Protein AF-T2I972-F1 (afdb_monomer_lite)

Radius of gyration: 16.8 Å; chains: 1; bounding box: 39×27×50 Å

pLDDT: mean 82.34, std 9.79, range [41.47, 91.88]

Structure (mmCIF, N/CA/C/O backbone):
data_AF-T2I972-F1
#
_entry.id   AF-T2I972-F1
#
loop_
_atom_site.group_PDB
_atom_site.id
_atom_site.type_symbol
_atom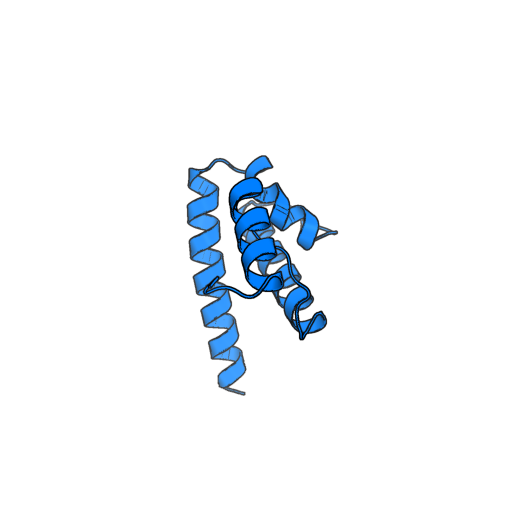_site.label_atom_id
_atom_site.label_alt_id
_atom_site.label_comp_id
_atom_site.label_asym_id
_atom_site.label_entity_id
_atom_site.label_seq_id
_atom_site.pdbx_PDB_ins_code
_atom_site.Cartn_x
_atom_site.Cartn_y
_atom_site.Cartn_z
_atom_site.occupancy
_atom_site.B_iso_or_equiv
_atom_site.auth_seq_id
_atom_site.auth_comp_id
_atom_site.auth_asym_id
_atom_site.auth_atom_id
_atom_site.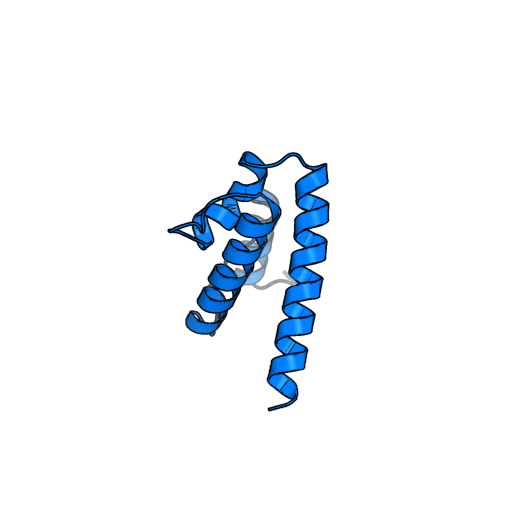pdbx_PDB_model_num
ATOM 1 N N . MET A 1 1 ? 25.728 4.836 -29.411 1.00 46.22 1 MET A N 1
ATOM 2 C CA . MET A 1 1 ? 25.900 4.075 -28.154 1.00 46.22 1 MET A CA 1
ATOM 3 C C . MET A 1 1 ? 24.721 4.376 -27.259 1.00 46.22 1 MET A C 1
ATOM 5 O O . MET A 1 1 ? 24.356 5.539 -27.166 1.00 46.22 1 MET A O 1
ATOM 9 N N . ASN A 1 2 ? 24.117 3.359 -26.652 1.00 63.41 2 ASN A N 1
ATOM 10 C CA . ASN A 1 2 ? 23.019 3.554 -25.716 1.00 63.41 2 ASN A CA 1
ATOM 11 C C . ASN A 1 2 ? 23.546 3.357 -24.291 1.00 63.41 2 ASN A C 1
ATOM 13 O O . ASN A 1 2 ? 24.207 2.356 -24.029 1.00 63.41 2 ASN A O 1
ATOM 17 N N . PHE A 1 3 ? 23.312 4.332 -23.414 1.00 80.56 3 PHE A N 1
ATOM 18 C CA . PHE A 1 3 ? 23.842 4.351 -22.043 1.00 80.56 3 PHE A CA 1
ATOM 19 C C . PHE A 1 3 ? 23.203 3.276 -21.148 1.00 80.56 3 PHE A C 1
ATOM 21 O O . PHE A 1 3 ? 23.829 2.799 -20.208 1.00 80.56 3 PHE A O 1
ATOM 28 N N . LEU A 1 4 ? 21.970 2.874 -21.466 1.00 81.19 4 LEU A N 1
ATOM 29 C CA . LEU A 1 4 ? 21.194 1.902 -20.703 1.00 81.19 4 LEU A CA 1
ATOM 30 C C . LEU A 1 4 ? 21.220 0.525 -21.367 1.00 81.19 4 LEU A C 1
ATOM 32 O O . LEU A 1 4 ? 21.092 0.407 -22.590 1.00 81.19 4 LEU A O 1
ATOM 36 N N . ARG A 1 5 ? 21.301 -0.526 -20.547 1.00 88.06 5 ARG A N 1
ATOM 37 C CA . ARG A 1 5 ? 21.060 -1.907 -20.977 1.00 88.06 5 ARG A CA 1
ATOM 38 C C . ARG A 1 5 ? 19.602 -2.055 -21.409 1.00 88.06 5 ARG A C 1
ATOM 40 O O . ARG A 1 5 ? 18.708 -1.391 -20.884 1.00 88.06 5 ARG A O 1
ATOM 47 N N . SER A 1 6 ? 19.328 -3.003 -22.301 1.00 85.00 6 SER A N 1
ATOM 48 C CA . SER A 1 6 ? 17.968 -3.256 -22.801 1.00 85.00 6 SER A CA 1
ATOM 49 C C . SER A 1 6 ? 16.964 -3.552 -21.677 1.00 85.00 6 SER A C 1
ATOM 51 O O . SER A 1 6 ? 15.813 -3.128 -21.742 1.00 85.00 6 SER A O 1
ATOM 53 N N . SER A 1 7 ? 17.405 -4.222 -20.606 1.00 84.06 7 SER A N 1
ATOM 54 C CA . SER A 1 7 ? 16.597 -4.480 -19.406 1.00 84.06 7 SER A CA 1
ATOM 55 C C . SER A 1 7 ? 16.242 -3.207 -18.631 1.00 84.06 7 SER A C 1
ATOM 57 O O . SER A 1 7 ? 15.149 -3.107 -18.081 1.00 84.06 7 SER A O 1
ATOM 59 N N . GLU A 1 8 ? 17.142 -2.227 -18.594 1.00 86.00 8 GLU A N 1
ATOM 60 C CA . GLU A 1 8 ? 16.932 -0.942 -17.918 1.00 86.00 8 GLU A CA 1
ATOM 61 C C . GLU A 1 8 ? 16.013 -0.042 -18.747 1.00 86.00 8 GLU A C 1
ATOM 63 O O . GLU A 1 8 ? 15.109 0.593 -18.207 1.00 86.00 8 GLU A O 1
ATOM 68 N N . GLN A 1 9 ? 16.156 -0.063 -20.075 1.00 87.62 9 GLN A N 1
ATOM 69 C CA . GLN A 1 9 ? 15.215 0.617 -20.964 1.00 87.62 9 GLN A CA 1
ATOM 70 C C . GLN A 1 9 ? 13.805 0.035 -20.873 1.00 87.62 9 GLN A C 1
ATOM 72 O O . GLN A 1 9 ? 12.836 0.792 -20.873 1.00 87.62 9 GLN A O 1
ATOM 77 N N . ALA A 1 10 ? 13.680 -1.291 -20.783 1.00 87.50 10 ALA A N 1
ATOM 78 C CA . ALA A 1 10 ? 12.390 -1.944 -20.599 1.00 87.50 10 ALA A CA 1
ATOM 79 C C . ALA A 1 10 ? 11.726 -1.503 -19.284 1.00 87.50 10 ALA A C 1
ATOM 81 O O . ALA A 1 10 ? 10.534 -1.211 -19.274 1.00 87.50 10 ALA A O 1
ATOM 82 N N . LEU A 1 11 ? 12.499 -1.370 -18.199 1.00 87.56 11 LEU A N 1
ATOM 83 C CA . LEU A 1 11 ? 11.991 -0.840 -16.930 1.00 87.56 11 LEU A CA 1
ATOM 84 C C . LEU A 1 11 ? 11.526 0.608 -17.052 1.00 87.56 11 LEU A C 1
ATOM 86 O O . LEU A 1 11 ? 10.434 0.929 -16.587 1.00 87.56 11 LEU A O 1
ATOM 90 N N . GLY A 1 12 ? 12.317 1.452 -17.718 1.00 85.50 12 GLY A N 1
ATOM 91 C CA . GLY A 1 12 ? 11.940 2.836 -17.992 1.00 85.50 12 GLY A CA 1
ATOM 92 C C . GLY A 1 12 ? 10.621 2.925 -18.758 1.00 85.50 12 GLY A C 1
ATOM 93 O O . GLY A 1 12 ? 9.726 3.658 -18.354 1.00 85.50 12 GLY A O 1
ATOM 94 N N . GLN A 1 13 ? 10.449 2.113 -19.803 1.00 88.75 13 GLN A N 1
ATOM 95 C CA . GLN A 1 13 ? 9.204 2.075 -20.575 1.00 88.75 13 GLN A CA 1
ATOM 96 C C . GLN A 1 13 ? 8.005 1.595 -19.750 1.00 88.75 13 GLN A C 1
ATOM 98 O O . GLN A 1 13 ? 6.920 2.163 -19.875 1.00 88.75 13 GLN A O 1
ATOM 103 N N . THR A 1 14 ? 8.184 0.570 -18.912 1.00 88.50 14 THR A N 1
ATOM 104 C CA . THR A 1 14 ? 7.131 0.088 -18.007 1.00 88.50 14 THR A CA 1
ATOM 105 C C . THR A 1 14 ? 6.717 1.182 -17.030 1.00 88.50 14 THR A C 1
ATOM 107 O O . THR A 1 14 ? 5.530 1.485 -16.929 1.00 88.50 14 THR A O 1
ATOM 110 N N . PHE A 1 15 ? 7.683 1.845 -16.389 1.00 89.12 15 PHE A N 1
ATOM 111 C CA . PHE A 1 15 ? 7.407 2.947 -15.472 1.00 89.12 15 PHE A CA 1
ATOM 112 C C . PHE A 1 15 ? 6.709 4.119 -16.167 1.00 89.12 15 PHE A C 1
ATOM 114 O O . PHE A 1 15 ? 5.706 4.607 -15.661 1.00 89.12 15 PHE A O 1
ATOM 121 N N . THR A 1 16 ? 7.172 4.546 -17.347 1.00 91.00 16 THR A N 1
ATOM 122 C CA . THR A 1 16 ? 6.530 5.640 -18.098 1.00 91.00 16 THR A CA 1
ATOM 123 C C . THR A 1 16 ? 5.071 5.333 -18.435 1.00 91.00 16 THR A C 1
ATOM 125 O O . THR A 1 16 ? 4.249 6.243 -18.450 1.00 91.00 16 THR A O 1
ATOM 128 N N . LYS A 1 17 ? 4.732 4.067 -18.699 1.00 89.50 17 LYS A N 1
ATOM 129 C CA . LYS A 1 17 ? 3.357 3.664 -19.027 1.00 89.50 17 LYS A CA 1
ATOM 130 C C . LYS A 1 17 ? 2.469 3.473 -17.799 1.00 89.50 17 LYS A C 1
ATOM 132 O O . LYS A 1 17 ? 1.282 3.758 -17.880 1.00 89.50 17 LYS A O 1
ATOM 137 N N . GLN A 1 18 ? 3.014 2.944 -16.705 1.00 86.31 18 GLN A N 1
ATOM 138 C CA . GLN A 1 18 ? 2.225 2.470 -15.560 1.00 86.31 18 GLN A CA 1
ATOM 139 C C . GLN A 1 18 ? 2.344 3.368 -14.322 1.00 86.31 18 GLN A C 1
ATOM 141 O O . GLN A 1 18 ? 1.534 3.256 -13.411 1.00 86.31 18 GLN A O 1
ATOM 146 N N . GLY A 1 19 ? 3.348 4.245 -14.262 1.00 86.56 19 GLY A N 1
ATOM 147 C CA . GLY A 1 19 ? 3.668 5.072 -13.094 1.00 86.56 19 GLY A CA 1
ATOM 148 C C . GLY A 1 19 ? 4.347 4.313 -11.946 1.00 86.56 19 GLY A C 1
ATOM 149 O O . GLY A 1 19 ? 4.751 4.927 -10.963 1.00 86.56 19 GLY A O 1
ATOM 150 N N . TYR A 1 20 ? 4.498 2.990 -12.060 1.00 84.94 20 TYR A N 1
ATOM 151 C CA . TYR A 1 20 ? 5.153 2.128 -11.079 1.00 84.94 20 TYR A CA 1
ATOM 152 C C . TYR A 1 20 ? 5.791 0.905 -11.756 1.00 84.94 20 TYR A C 1
ATOM 154 O O . TYR A 1 20 ? 5.549 0.622 -12.929 1.00 84.94 20 TYR A O 1
ATOM 162 N N . ILE A 1 21 ? 6.631 0.178 -11.015 1.00 86.31 21 ILE A N 1
ATOM 163 C CA . ILE A 1 21 ? 7.217 -1.101 -11.436 1.00 86.31 21 ILE A CA 1
ATOM 164 C C . ILE A 1 21 ? 7.009 -2.109 -10.302 1.00 86.31 21 ILE A C 1
ATOM 166 O O . ILE A 1 21 ? 7.416 -1.852 -9.172 1.00 86.31 21 ILE A O 1
ATOM 170 N N . ILE A 1 22 ? 6.446 -3.280 -10.614 1.00 83.69 22 ILE A N 1
ATOM 171 C CA . ILE A 1 22 ? 6.375 -4.420 -9.688 1.00 83.69 22 ILE A CA 1
ATOM 172 C C . ILE A 1 22 ? 7.535 -5.373 -9.988 1.00 83.69 22 ILE A C 1
ATOM 174 O O . ILE A 1 22 ? 7.773 -5.746 -11.141 1.00 83.69 22 ILE A O 1
ATOM 178 N N . LYS A 1 23 ? 8.266 -5.775 -8.947 1.00 85.38 23 LYS A N 1
ATOM 179 C CA . LYS A 1 23 ? 9.361 -6.746 -9.033 1.00 85.38 23 LYS A CA 1
ATOM 180 C C . LYS A 1 23 ? 9.222 -7.822 -7.959 1.00 85.38 23 LYS A C 1
ATOM 182 O O . LYS A 1 23 ? 8.642 -7.553 -6.908 1.00 85.38 23 LYS A O 1
ATOM 187 N N . PRO A 1 24 ? 9.775 -9.021 -8.202 1.00 82.81 24 PRO A N 1
ATOM 188 C CA . PRO A 1 24 ? 9.945 -10.010 -7.150 1.00 82.81 24 PRO A CA 1
ATOM 189 C C . PRO A 1 24 ? 10.753 -9.417 -5.992 1.00 82.81 24 PRO A C 1
ATOM 191 O O . PRO A 1 24 ? 11.759 -8.746 -6.218 1.00 82.81 24 PRO A O 1
ATOM 194 N N . THR A 1 25 ? 10.308 -9.674 -4.765 1.00 87.12 25 THR A N 1
ATOM 195 C CA . THR A 1 25 ? 11.092 -9.393 -3.559 1.00 87.12 25 THR A CA 1
ATOM 196 C C . THR A 1 25 ? 12.024 -10.567 -3.272 1.00 87.12 25 THR A C 1
ATOM 198 O O . THR A 1 25 ? 11.652 -11.721 -3.483 1.00 87.12 25 THR A O 1
ATOM 201 N N . GLU A 1 26 ? 13.221 -10.282 -2.766 1.00 86.44 26 GLU A N 1
ATOM 202 C CA . GLU A 1 26 ? 14.187 -11.306 -2.350 1.00 86.44 26 GLU A CA 1
ATOM 203 C C . GLU A 1 26 ? 13.693 -12.097 -1.130 1.00 86.44 26 GLU A C 1
ATOM 205 O O . GLU A 1 26 ? 14.013 -13.273 -0.977 1.00 86.44 26 GLU A O 1
ATOM 210 N N . ASN A 1 27 ? 12.871 -11.474 -0.276 1.00 90.88 27 ASN A N 1
ATOM 211 C CA . ASN A 1 27 ? 12.287 -12.115 0.897 1.00 90.88 27 ASN A CA 1
ATOM 212 C C . ASN A 1 27 ? 10.771 -11.918 0.919 1.00 90.88 27 ASN A C 1
ATOM 214 O O . ASN A 1 27 ? 10.255 -10.907 1.407 1.00 90.88 27 ASN A O 1
ATOM 218 N N . ARG A 1 28 ? 10.054 -12.911 0.387 1.00 90.56 28 ARG A N 1
ATOM 219 C CA . ARG A 1 28 ? 8.592 -12.877 0.314 1.00 90.56 28 ARG A CA 1
ATOM 220 C C . ARG A 1 28 ? 7.939 -12.916 1.694 1.00 90.56 28 ARG A C 1
ATOM 222 O O . ARG A 1 28 ? 7.104 -12.071 1.973 1.00 90.56 28 ARG A O 1
ATOM 229 N N . ALA A 1 29 ? 8.413 -13.777 2.591 1.00 90.06 29 ALA A N 1
ATOM 230 C CA . ALA A 1 29 ?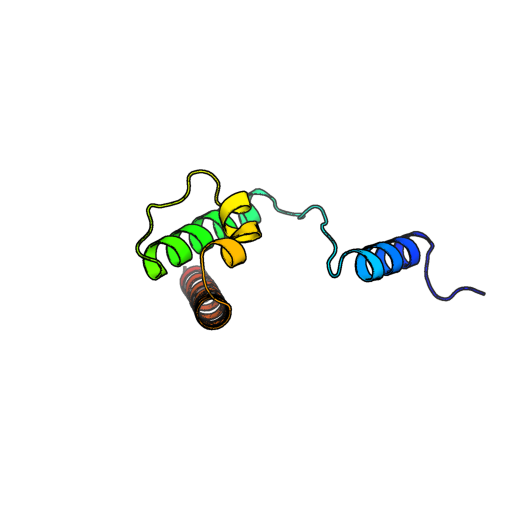 7.865 -13.897 3.943 1.00 90.06 29 ALA A CA 1
ATOM 231 C C . ALA A 1 29 ? 8.052 -12.628 4.800 1.00 90.06 29 ALA A C 1
ATOM 233 O O . ALA A 1 29 ? 7.273 -12.356 5.711 1.00 90.06 29 ALA A O 1
ATOM 234 N N . ALA A 1 30 ? 9.111 -11.848 4.567 1.00 87.56 30 ALA A N 1
ATOM 235 C CA . ALA A 1 30 ? 9.268 -10.543 5.208 1.00 87.56 30 ALA A CA 1
ATOM 236 C C . ALA A 1 30 ? 8.284 -9.513 4.636 1.00 87.56 30 ALA A C 1
ATOM 238 O O . ALA A 1 30 ? 7.712 -8.742 5.403 1.00 87.56 30 ALA A O 1
ATOM 239 N N . LEU A 1 31 ? 8.069 -9.520 3.317 1.00 88.81 31 LEU A N 1
ATOM 240 C CA . LEU A 1 31 ? 7.082 -8.651 2.680 1.00 88.81 31 LEU A CA 1
ATOM 241 C C . LEU A 1 31 ? 5.662 -8.970 3.161 1.00 88.81 31 LEU A C 1
ATOM 243 O O . LEU A 1 31 ? 4.960 -8.041 3.544 1.00 88.81 31 LEU A O 1
ATOM 247 N N . ASP A 1 32 ? 5.282 -10.248 3.210 1.00 90.12 32 ASP A N 1
ATOM 248 C CA . ASP A 1 32 ? 3.951 -10.674 3.660 1.00 90.12 32 ASP A CA 1
ATOM 249 C C . ASP A 1 32 ? 3.691 -10.184 5.099 1.00 90.12 32 ASP A C 1
ATOM 251 O O . ASP A 1 32 ? 2.701 -9.510 5.354 1.00 90.12 32 ASP A O 1
ATOM 255 N N . ARG A 1 33 ? 4.660 -10.345 6.016 1.00 90.69 33 ARG A N 1
ATOM 256 C CA . ARG A 1 33 ? 4.557 -9.814 7.393 1.00 90.69 33 ARG A CA 1
ATOM 257 C C . ARG A 1 33 ? 4.367 -8.296 7.454 1.00 90.69 33 ARG A C 1
ATOM 259 O O . ARG A 1 33 ? 3.620 -7.802 8.297 1.00 90.69 33 ARG A O 1
ATOM 266 N N . ILE A 1 34 ? 5.059 -7.545 6.595 1.00 88.69 34 ILE A N 1
ATOM 267 C CA . ILE A 1 34 ? 4.900 -6.085 6.512 1.00 88.69 34 ILE A CA 1
ATOM 268 C C . ILE A 1 34 ? 3.510 -5.738 5.977 1.00 88.69 34 ILE A C 1
ATOM 270 O O . ILE A 1 34 ? 2.887 -4.809 6.490 1.00 88.69 34 ILE A O 1
ATOM 274 N N . GLN A 1 35 ? 3.027 -6.464 4.969 1.00 91.06 35 GLN A N 1
ATOM 275 C CA . GLN A 1 35 ? 1.705 -6.261 4.381 1.00 91.06 35 GLN A CA 1
ATOM 276 C C . GLN A 1 35 ? 0.602 -6.555 5.399 1.00 91.06 35 GLN A C 1
ATOM 278 O O . GLN A 1 35 ? -0.247 -5.693 5.603 1.00 91.06 35 GLN A O 1
ATOM 283 N N . ASP A 1 36 ? 0.674 -7.680 6.109 1.00 91.88 36 ASP A N 1
ATOM 284 C CA . ASP A 1 36 ? -0.282 -8.059 7.154 1.00 91.88 36 ASP A CA 1
ATOM 285 C C . ASP A 1 36 ? -0.344 -7.004 8.265 1.00 91.88 36 ASP A C 1
ATOM 287 O O . ASP A 1 36 ? -1.414 -6.497 8.609 1.00 91.88 36 ASP A O 1
ATOM 291 N N . TYR A 1 37 ? 0.821 -6.608 8.790 1.00 90.50 37 TYR A N 1
ATOM 292 C CA . TYR A 1 37 ? 0.910 -5.599 9.844 1.00 90.50 37 TYR A CA 1
ATOM 293 C C . TYR A 1 37 ? 0.350 -4.245 9.387 1.00 90.50 37 TYR A C 1
ATOM 295 O O . TYR A 1 37 ? -0.429 -3.605 10.095 1.00 90.50 37 TYR A O 1
ATOM 303 N N . THR A 1 38 ? 0.718 -3.816 8.178 1.00 87.56 38 THR A N 1
ATOM 304 C CA . THR A 1 38 ? 0.286 -2.527 7.622 1.00 87.56 38 THR A CA 1
ATOM 305 C C . THR A 1 38 ? -1.211 -2.519 7.325 1.00 87.56 38 THR A C 1
ATOM 307 O O . THR A 1 38 ? -1.885 -1.534 7.622 1.00 87.56 38 THR A O 1
ATOM 310 N N . ALA A 1 39 ? -1.750 -3.611 6.781 1.00 90.81 39 ALA A N 1
ATOM 311 C CA . ALA A 1 39 ? -3.173 -3.758 6.512 1.00 90.81 39 ALA A CA 1
ATOM 312 C C . ALA A 1 39 ? -3.995 -3.777 7.804 1.00 90.81 39 ALA A C 1
ATOM 314 O O . ALA A 1 39 ? -5.039 -3.132 7.865 1.00 90.81 39 ALA A O 1
ATOM 315 N N . GLY A 1 40 ? -3.498 -4.432 8.858 1.00 90.00 40 GLY A N 1
ATOM 316 C CA . GLY A 1 40 ? -4.114 -4.401 10.184 1.00 90.00 40 GLY A CA 1
ATOM 317 C C . GLY A 1 40 ? -4.170 -2.991 10.778 1.00 90.00 40 GLY A C 1
ATOM 318 O O . GLY A 1 40 ? -5.229 -2.556 11.229 1.00 90.00 40 GLY A O 1
ATOM 319 N N . LEU A 1 41 ? -3.063 -2.242 10.721 1.00 87.94 41 LEU A N 1
ATOM 320 C CA . LEU A 1 41 ? -3.025 -0.842 11.165 1.00 87.94 41 LEU A CA 1
ATOM 321 C C . LEU A 1 41 ? -3.983 0.045 10.365 1.00 87.94 41 LEU A C 1
ATOM 323 O O . LEU A 1 41 ? -4.685 0.879 10.934 1.00 87.94 41 LEU A O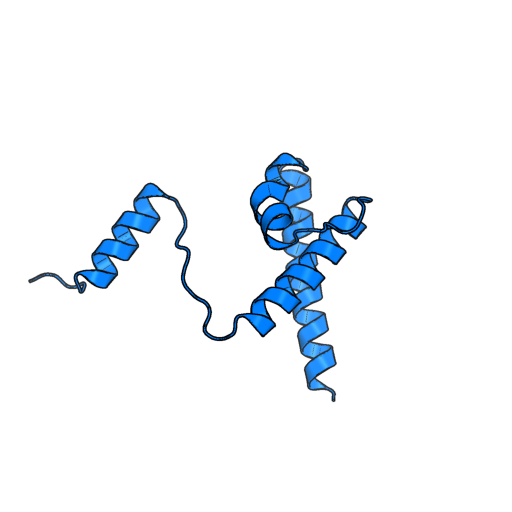 1
ATOM 327 N N . ALA A 1 42 ? -4.018 -0.139 9.048 1.00 86.12 42 ALA A N 1
ATOM 328 C CA . ALA A 1 42 ? -4.909 0.601 8.173 1.00 86.12 42 ALA A CA 1
ATOM 329 C C . ALA A 1 42 ? -6.382 0.284 8.463 1.00 86.12 42 ALA A C 1
ATOM 331 O O . ALA A 1 42 ? -7.176 1.207 8.620 1.00 86.12 42 ALA A O 1
ATOM 332 N N . ALA A 1 43 ? -6.745 -0.989 8.619 1.00 88.75 43 ALA A N 1
ATOM 333 C CA . ALA A 1 43 ? -8.094 -1.388 9.004 1.00 88.75 43 ALA A CA 1
ATOM 334 C C . ALA A 1 43 ? -8.498 -0.790 10.359 1.00 88.75 43 ALA A C 1
ATOM 336 O O . ALA A 1 43 ? -9.569 -0.199 10.465 1.00 88.75 43 ALA A O 1
ATOM 337 N N . GLN A 1 44 ? -7.612 -0.842 11.360 1.00 88.44 44 GLN A N 1
ATOM 338 C CA . GLN A 1 44 ? -7.854 -0.237 12.671 1.00 88.44 44 GLN A CA 1
ATOM 339 C C . GLN A 1 44 ? -8.082 1.277 12.573 1.00 88.44 44 GLN A C 1
ATOM 341 O O . GLN A 1 44 ? -9.037 1.790 13.153 1.00 88.44 44 GLN A O 1
ATOM 346 N N . PHE A 1 45 ? -7.236 1.990 11.826 1.00 84.12 45 PHE A N 1
ATOM 347 C CA . PHE A 1 45 ? -7.367 3.435 11.632 1.00 84.12 45 PHE A CA 1
ATOM 348 C C . PHE A 1 45 ? -8.684 3.814 10.941 1.00 84.12 45 PHE A C 1
ATOM 350 O O . PHE A 1 45 ? -9.269 4.853 11.241 1.00 84.12 45 PHE A O 1
ATOM 357 N N . LEU A 1 46 ? -9.162 2.961 10.034 1.00 83.75 46 LEU A N 1
ATOM 358 C CA . LEU A 1 46 ? -10.402 3.164 9.289 1.00 83.75 46 LEU A CA 1
ATOM 359 C C . LEU A 1 46 ? -11.646 2.609 9.997 1.00 83.75 46 LEU A C 1
ATOM 361 O O . LEU A 1 46 ? -12.751 2.779 9.490 1.00 83.75 46 LEU A O 1
ATOM 365 N N . GLY A 1 47 ? -11.489 1.956 11.154 1.00 85.81 47 GLY A N 1
ATOM 366 C CA . GLY A 1 47 ? -12.590 1.291 11.855 1.00 85.81 47 GLY A CA 1
ATOM 367 C C . GLY A 1 47 ? -13.184 0.108 11.079 1.00 85.81 47 GLY A C 1
ATOM 368 O O . GLY A 1 47 ? -14.357 -0.215 11.258 1.00 85.81 47 GLY A O 1
ATOM 369 N N . LEU A 1 48 ? -12.397 -0.514 10.201 1.00 86.69 48 LEU A N 1
ATOM 370 C CA . LEU A 1 48 ? -12.781 -1.671 9.396 1.00 86.69 48 LEU A CA 1
ATOM 371 C C . LEU A 1 48 ? -12.345 -2.977 10.067 1.00 86.69 48 LEU A C 1
ATOM 373 O O . LEU A 1 48 ? -11.466 -3.002 10.931 1.00 86.69 48 LEU A O 1
ATOM 377 N N . GLN A 1 49 ? -12.948 -4.084 9.636 1.00 87.94 49 GLN A N 1
ATOM 378 C CA . GLN A 1 49 ? -12.459 -5.414 9.990 1.00 87.94 49 GLN A CA 1
ATOM 379 C C . GLN A 1 49 ? -11.094 -5.675 9.342 1.00 87.94 49 GLN A C 1
ATOM 381 O O . GLN A 1 49 ? -10.780 -5.123 8.285 1.00 87.94 49 GLN A O 1
ATOM 386 N N . THR A 1 50 ? -10.282 -6.518 9.983 1.00 85.62 50 THR A N 1
ATOM 387 C CA . THR A 1 50 ? -8.997 -6.950 9.426 1.00 85.62 50 THR A CA 1
ATOM 388 C C . THR A 1 50 ? -9.232 -7.637 8.076 1.00 85.62 50 THR A C 1
ATOM 390 O O . THR A 1 50 ? -10.066 -8.537 8.009 1.00 85.62 50 THR A O 1
ATOM 393 N N . PRO A 1 51 ? -8.543 -7.215 7.004 1.00 88.31 51 PRO A N 1
ATOM 394 C CA . PRO A 1 51 ? -8.756 -7.766 5.673 1.00 88.31 51 PRO A CA 1
ATOM 395 C C . PRO A 1 51 ? -8.182 -9.180 5.558 1.00 88.31 51 PRO A C 1
ATOM 397 O O . PRO A 1 51 ? -7.054 -9.428 5.981 1.00 88.31 51 PRO A O 1
ATOM 400 N N . ASP A 1 52 ? -8.935 -10.070 4.910 1.00 88.12 52 ASP A N 1
ATOM 401 C CA . ASP A 1 52 ? -8.506 -11.445 4.614 1.00 88.12 52 ASP A CA 1
ATOM 402 C C . ASP A 1 52 ? -7.429 -11.509 3.513 1.00 88.12 52 ASP A C 1
ATOM 404 O O . ASP A 1 52 ? -6.675 -12.477 3.432 1.00 88.12 52 ASP A O 1
ATOM 408 N N . ASP A 1 53 ? -7.340 -10.466 2.676 1.00 90.94 53 ASP A N 1
ATOM 409 C CA . ASP A 1 53 ? -6.310 -10.292 1.642 1.00 90.94 53 ASP A CA 1
ATOM 410 C C . ASP A 1 53 ? -5.595 -8.936 1.825 1.00 90.94 53 ASP A C 1
ATOM 412 O O . ASP A 1 53 ? -5.998 -7.917 1.242 1.00 90.94 53 ASP A O 1
ATOM 416 N N . PRO A 1 54 ? -4.544 -8.892 2.668 1.00 91.31 54 PRO A N 1
ATOM 417 C CA . PRO A 1 54 ? -3.767 -7.682 2.931 1.00 91.31 54 PRO A CA 1
ATOM 418 C C . PRO A 1 54 ? -3.171 -7.034 1.668 1.00 91.31 54 PRO A C 1
ATOM 420 O O . PRO A 1 54 ? -3.302 -5.814 1.525 1.00 91.31 54 PRO A O 1
ATOM 423 N N . PRO A 1 55 ? -2.570 -7.779 0.714 1.00 88.50 55 PRO A N 1
ATOM 424 C CA . PRO A 1 55 ? -2.101 -7.200 -0.545 1.00 88.50 55 PRO A CA 1
ATOM 425 C C . PRO A 1 55 ? -3.197 -6.519 -1.370 1.00 88.50 55 PRO A C 1
ATOM 427 O O . PRO A 1 55 ? -2.986 -5.398 -1.837 1.00 88.50 55 PRO A O 1
ATOM 430 N N . MET A 1 56 ? -4.352 -7.165 -1.564 1.00 88.44 56 MET A N 1
ATOM 431 C CA . MET A 1 56 ? -5.454 -6.581 -2.336 1.00 88.44 56 MET A CA 1
ATOM 432 C C . MET A 1 56 ? -5.958 -5.309 -1.655 1.00 88.44 56 MET A C 1
ATOM 434 O O . MET A 1 56 ? -6.029 -4.256 -2.290 1.00 88.44 56 MET A O 1
ATOM 438 N N . PHE A 1 57 ? -6.211 -5.379 -0.347 1.00 89.81 57 PHE A N 1
ATOM 439 C CA . PHE A 1 57 ? -6.686 -4.238 0.426 1.00 89.81 57 PHE A CA 1
ATOM 440 C C . PHE A 1 57 ? -5.753 -3.028 0.311 1.00 89.81 57 PHE A C 1
ATOM 442 O O . PHE A 1 57 ? -6.211 -1.928 0.016 1.00 89.81 57 PHE A O 1
ATOM 449 N N . LEU A 1 58 ? -4.442 -3.223 0.483 1.00 87.19 58 LEU A N 1
ATOM 450 C CA . LEU A 1 58 ? -3.466 -2.133 0.406 1.00 87.19 58 LEU A CA 1
ATOM 451 C C . LEU A 1 58 ? -3.351 -1.530 -1.002 1.00 87.19 58 LEU A C 1
ATOM 453 O O . LEU A 1 58 ? -3.156 -0.322 -1.125 1.00 87.19 58 LEU A O 1
ATOM 457 N N . ASN A 1 59 ? -3.490 -2.342 -2.054 1.00 86.81 59 ASN A N 1
ATOM 458 C CA . ASN A 1 59 ? -3.424 -1.871 -3.442 1.00 86.81 59 ASN A CA 1
ATOM 459 C C . ASN A 1 59 ? -4.663 -1.074 -3.878 1.00 86.81 59 ASN A C 1
ATOM 461 O O . ASN A 1 59 ? -4.566 -0.302 -4.828 1.00 86.81 59 ASN A O 1
ATOM 465 N N . HIS A 1 60 ? -5.798 -1.262 -3.200 1.00 86.25 60 HIS A N 1
ATOM 466 C CA . HIS A 1 60 ? -7.083 -0.631 -3.526 1.00 86.25 60 HIS A CA 1
ATOM 467 C C . HIS A 1 60 ? -7.608 0.282 -2.411 1.00 86.25 60 HIS A C 1
ATOM 469 O O . HIS A 1 60 ? -8.774 0.677 -2.407 1.00 86.25 60 HIS A O 1
ATOM 475 N N . ILE A 1 61 ? -6.766 0.627 -1.436 1.00 83.31 61 ILE A N 1
ATOM 476 C CA . ILE A 1 61 ? -7.188 1.398 -0.265 1.00 83.31 61 ILE A CA 1
ATOM 477 C C . ILE A 1 61 ? -7.647 2.817 -0.621 1.00 83.31 61 ILE A C 1
ATOM 479 O O . ILE A 1 61 ? -8.488 3.392 0.065 1.00 83.31 61 ILE A O 1
ATOM 483 N N . ASP A 1 62 ? -7.149 3.363 -1.728 1.00 79.06 62 ASP A N 1
ATOM 484 C CA . ASP A 1 62 ? -7.571 4.628 -2.329 1.00 79.06 62 ASP A CA 1
ATOM 485 C C . ASP A 1 62 ? -9.031 4.616 -2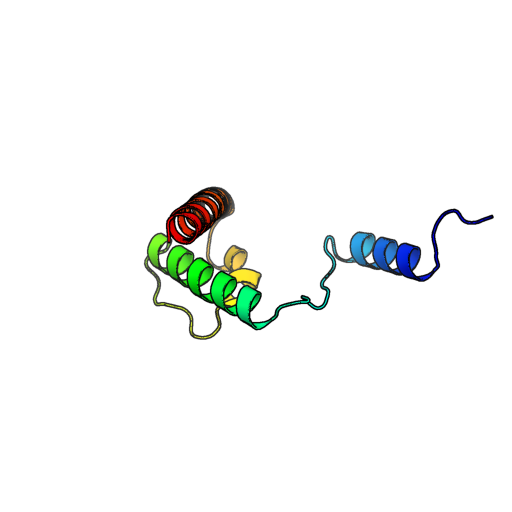.811 1.00 79.06 62 ASP A C 1
ATOM 487 O O . ASP A 1 62 ? -9.653 5.670 -2.906 1.00 79.06 62 ASP A O 1
ATOM 491 N N . GLN A 1 63 ? -9.598 3.436 -3.066 1.00 81.81 63 GLN A N 1
ATOM 492 C CA . GLN A 1 63 ? -11.014 3.269 -3.400 1.00 81.81 63 GLN A CA 1
ATOM 493 C C . GLN A 1 63 ? -11.911 3.294 -2.156 1.00 81.81 63 GLN A C 1
ATOM 495 O O . GLN A 1 63 ? -13.113 3.532 -2.263 1.00 81.81 63 GLN A O 1
ATOM 500 N N . VAL A 1 64 ? -11.331 3.050 -0.977 1.00 74.44 64 VAL A N 1
ATOM 501 C CA . VAL A 1 64 ? -12.044 2.988 0.305 1.00 74.44 64 VAL A CA 1
ATOM 502 C C . VAL A 1 64 ? -12.035 4.346 1.011 1.00 74.44 64 VAL A C 1
ATOM 504 O O . VAL A 1 64 ? -12.964 4.655 1.756 1.00 74.44 64 VAL A O 1
ATOM 507 N N . ILE A 1 65 ? -11.010 5.175 0.781 1.00 75.88 65 ILE A N 1
ATOM 508 C CA . ILE A 1 65 ? -10.807 6.425 1.525 1.00 75.88 65 ILE A CA 1
ATOM 509 C C . ILE A 1 65 ? -10.521 7.616 0.619 1.00 75.88 65 ILE A C 1
ATOM 511 O O . ILE A 1 65 ? -9.860 7.512 -0.409 1.00 75.88 65 ILE A O 1
ATOM 515 N N . GLY A 1 66 ? -10.963 8.800 1.047 1.00 78.06 66 GLY A N 1
ATOM 516 C CA . GLY A 1 66 ? -10.642 10.043 0.348 1.00 78.06 66 GLY A CA 1
ATOM 517 C C . GLY A 1 66 ? -9.141 10.370 0.391 1.00 78.06 66 GLY A C 1
ATOM 518 O O . GLY A 1 66 ? -8.435 10.027 1.341 1.00 78.06 66 GLY A O 1
ATOM 519 N N . ILE A 1 67 ? -8.657 11.122 -0.604 1.00 74.31 67 ILE A N 1
ATOM 520 C CA . ILE A 1 67 ? -7.235 11.492 -0.782 1.00 74.31 67 ILE A CA 1
ATOM 521 C C . ILE A 1 67 ? -6.598 12.071 0.499 1.00 74.31 67 ILE A C 1
ATOM 523 O O . ILE A 1 67 ? -5.454 11.754 0.832 1.00 74.31 67 ILE A O 1
ATOM 527 N N . SER A 1 68 ? -7.335 12.889 1.254 1.00 71.50 68 SER A N 1
ATOM 528 C CA . SER A 1 68 ? -6.846 13.485 2.506 1.00 71.50 68 SER A CA 1
ATOM 529 C C . SER A 1 68 ? -6.595 12.448 3.608 1.00 71.50 68 SER A C 1
ATOM 531 O O . SER A 1 68 ? -5.628 12.567 4.360 1.00 71.50 68 SER A O 1
ATOM 533 N N . GLN A 1 69 ? -7.428 11.408 3.691 1.00 75.31 69 GLN A N 1
ATOM 534 C CA . GLN A 1 69 ? -7.261 10.310 4.648 1.00 75.31 69 GLN A CA 1
ATOM 535 C C . GLN A 1 69 ? -6.122 9.378 4.223 1.00 75.31 69 GLN A C 1
ATOM 537 O O . GLN A 1 69 ? -5.361 8.920 5.074 1.00 75.31 69 GLN A O 1
ATOM 542 N N . LEU A 1 70 ? -5.932 9.183 2.913 1.00 78.88 70 LEU A N 1
ATOM 543 C CA . LEU A 1 70 ? -4.840 8.378 2.362 1.00 78.88 70 LEU A CA 1
ATOM 544 C C . LEU A 1 70 ? -3.457 8.922 2.729 1.00 78.88 70 LEU A C 1
ATOM 546 O O . LEU A 1 70 ? -2.566 8.155 3.093 1.00 78.88 70 LEU A O 1
ATOM 550 N N . ASN A 1 71 ? -3.261 10.240 2.662 1.00 78.81 71 ASN A N 1
ATOM 551 C CA . ASN A 1 71 ? -1.985 10.839 3.056 1.00 78.81 71 ASN A CA 1
ATOM 552 C C . ASN A 1 71 ? -1.706 10.663 4.554 1.00 78.81 71 ASN A C 1
ATOM 554 O O . ASN A 1 71 ? -0.579 10.337 4.926 1.00 78.81 71 ASN A O 1
ATOM 558 N N . ASN A 1 72 ? -2.722 10.834 5.404 1.00 81.25 72 ASN A N 1
ATOM 559 C CA . ASN A 1 72 ? -2.576 10.648 6.847 1.00 81.25 72 ASN A CA 1
ATOM 560 C C . ASN A 1 72 ? -2.228 9.188 7.185 1.00 81.25 72 ASN A C 1
ATOM 562 O O . ASN A 1 72 ? -1.260 8.926 7.901 1.00 81.25 72 ASN A O 1
ATOM 566 N N . LEU A 1 73 ? -2.936 8.239 6.568 1.00 81.38 73 LEU A N 1
ATOM 567 C CA . LEU A 1 73 ? -2.649 6.817 6.708 1.00 81.38 73 LEU A CA 1
ATOM 568 C C . LEU A 1 73 ? -1.205 6.481 6.306 1.00 81.38 73 LEU A C 1
ATOM 570 O O . LEU A 1 73 ? -0.507 5.777 7.034 1.00 81.38 73 LEU A O 1
ATOM 574 N N . ARG A 1 74 ? -0.732 7.013 5.172 1.00 79.06 74 ARG A N 1
ATOM 575 C CA . ARG A 1 74 ? 0.626 6.756 4.669 1.00 79.06 74 ARG A CA 1
ATOM 576 C C . ARG A 1 74 ? 1.700 7.233 5.648 1.00 79.06 74 ARG A C 1
ATOM 578 O O . ARG A 1 74 ? 2.674 6.520 5.876 1.00 79.06 74 ARG A O 1
ATOM 585 N N . LEU A 1 75 ? 1.517 8.415 6.240 1.00 82.38 75 LEU A N 1
ATOM 586 C CA . LEU A 1 75 ? 2.442 8.956 7.238 1.00 82.38 75 LEU A CA 1
ATOM 587 C C . LEU A 1 75 ? 2.457 8.105 8.514 1.00 82.38 75 LEU A C 1
ATOM 589 O O . LEU A 1 75 ? 3.533 7.764 9.001 1.00 82.38 75 LEU A O 1
ATOM 593 N N . GLN A 1 76 ? 1.289 7.705 9.021 1.00 83.50 76 GLN A N 1
ATOM 594 C CA . GLN A 1 76 ? 1.205 6.860 10.216 1.00 83.50 76 GLN A CA 1
ATOM 595 C C . GLN A 1 76 ? 1.805 5.468 9.996 1.00 83.50 76 GLN A C 1
ATOM 597 O O . GLN A 1 76 ? 2.552 4.984 10.844 1.00 83.50 76 GLN A O 1
ATOM 602 N N . ALA A 1 77 ? 1.541 4.841 8.846 1.00 81.50 77 ALA A N 1
ATOM 603 C CA . ALA A 1 77 ? 2.126 3.549 8.499 1.00 81.50 77 ALA A CA 1
ATOM 604 C C . ALA A 1 77 ? 3.663 3.607 8.495 1.00 81.50 77 ALA A C 1
ATOM 606 O O . ALA A 1 77 ? 4.312 2.734 9.067 1.00 81.50 77 ALA A O 1
ATOM 607 N N . LEU A 1 78 ? 4.256 4.662 7.925 1.00 78.88 78 LEU A N 1
ATOM 608 C CA . LEU A 1 78 ? 5.711 4.850 7.920 1.00 78.88 78 LEU A CA 1
ATOM 609 C C . LEU A 1 78 ? 6.287 5.005 9.332 1.00 78.88 78 LEU A C 1
ATOM 611 O O . LEU A 1 78 ? 7.283 4.356 9.652 1.00 78.88 78 LEU A O 1
ATOM 615 N N . VAL A 1 79 ? 5.653 5.820 10.180 1.00 82.00 79 VAL A N 1
ATOM 616 C CA . VAL A 1 79 ? 6.073 6.002 11.580 1.00 82.00 79 VAL A CA 1
ATOM 617 C C . VAL A 1 79 ? 5.991 4.680 12.346 1.00 82.00 79 VAL A C 1
ATOM 619 O O . VAL A 1 79 ? 6.939 4.302 13.032 1.00 82.00 79 VAL A O 1
ATOM 622 N N . ASN A 1 80 ? 4.899 3.931 12.192 1.00 81.38 80 ASN A N 1
ATOM 623 C CA . ASN A 1 80 ? 4.711 2.659 12.890 1.00 81.38 80 ASN A CA 1
ATOM 624 C C . ASN A 1 80 ? 5.699 1.586 12.423 1.00 81.38 80 ASN A C 1
ATOM 626 O O . ASN A 1 80 ? 6.261 0.874 13.252 1.00 81.38 80 ASN A O 1
ATOM 630 N N . LEU A 1 81 ? 5.984 1.505 11.122 1.00 82.38 81 LEU A N 1
ATOM 631 C CA . LEU A 1 81 ? 6.997 0.590 10.591 1.00 82.38 81 LEU A CA 1
ATOM 632 C C . LEU A 1 81 ? 8.401 0.925 11.105 1.00 82.38 81 LEU A C 1
ATOM 634 O O . LEU A 1 81 ? 9.172 0.020 11.423 1.00 82.38 81 LEU A O 1
ATOM 638 N N . GLN A 1 82 ? 8.744 2.210 11.221 1.00 79.38 82 GLN A N 1
ATOM 639 C CA . GLN A 1 82 ? 10.009 2.630 11.829 1.00 79.38 82 GLN A CA 1
ATOM 640 C C . GLN A 1 82 ? 10.073 2.229 13.307 1.00 79.38 82 GLN A C 1
ATOM 642 O O . GLN A 1 82 ? 11.063 1.638 13.736 1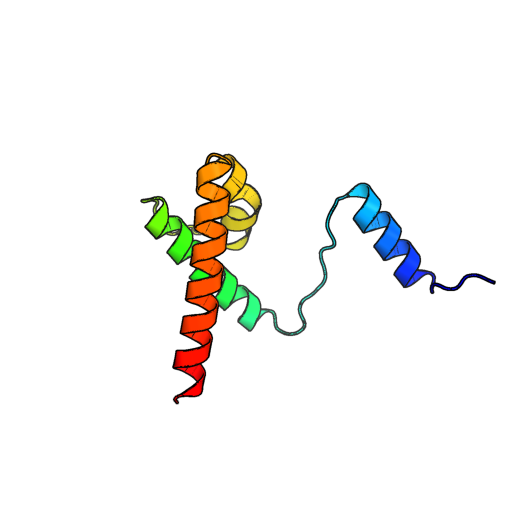.00 79.38 82 GLN A O 1
ATOM 647 N N . SER A 1 83 ? 9.001 2.459 14.065 1.00 77.88 83 SER A N 1
ATOM 648 C CA . SER A 1 83 ? 8.902 2.058 15.472 1.00 77.88 83 SER A CA 1
ATOM 649 C C . SER A 1 83 ? 9.003 0.543 15.670 1.00 77.88 83 SER A C 1
ATOM 651 O O . SER A 1 83 ? 9.760 0.091 16.530 1.00 77.88 83 SER A O 1
ATOM 653 N N . ALA A 1 84 ? 8.323 -0.252 14.841 1.00 74.00 84 ALA A N 1
ATOM 654 C CA . ALA A 1 84 ? 8.392 -1.714 14.878 1.00 74.00 84 ALA A CA 1
ATOM 655 C C . ALA A 1 84 ? 9.816 -2.231 14.592 1.00 74.00 84 ALA A C 1
ATOM 657 O O . ALA A 1 84 ? 10.297 -3.162 15.245 1.00 74.00 84 ALA A O 1
ATOM 658 N N . ARG A 1 85 ? 10.536 -1.585 13.664 1.00 71.19 85 ARG A N 1
ATOM 659 C CA . ARG A 1 85 ? 11.956 -1.875 13.409 1.00 71.19 85 ARG A CA 1
ATOM 660 C C . ARG A 1 85 ? 12.847 -1.534 14.604 1.00 71.19 85 ARG A C 1
ATOM 662 O O . ARG A 1 85 ? 13.750 -2.309 14.896 1.00 71.19 85 ARG A O 1
ATOM 669 N N . MET A 1 86 ? 12.601 -0.418 15.298 1.00 65.69 86 MET A N 1
ATOM 670 C CA . MET A 1 86 ? 13.376 -0.034 16.489 1.00 65.69 86 MET A CA 1
ATOM 671 C C . MET A 1 86 ? 13.166 -1.006 17.655 1.00 65.69 86 MET A C 1
ATOM 673 O O . MET A 1 86 ? 14.130 -1.384 18.308 1.00 65.69 86 MET A O 1
ATOM 677 N N . GLN A 1 87 ? 11.934 -1.464 17.889 1.00 59.59 87 GLN A N 1
ATOM 678 C CA . GLN A 1 87 ? 11.637 -2.451 18.938 1.00 59.59 87 GLN A CA 1
ATOM 679 C C . GLN A 1 87 ? 12.286 -3.816 18.660 1.00 59.59 87 GLN A C 1
ATOM 681 O O . GLN A 1 87 ? 12.740 -4.485 19.587 1.00 59.59 87 GLN A O 1
ATOM 686 N N . SER A 1 88 ? 12.387 -4.192 17.381 1.00 58.75 88 SER A N 1
ATOM 687 C CA . SER A 1 88 ? 13.050 -5.427 16.941 1.00 58.75 88 SER A CA 1
ATOM 688 C C . SER A 1 88 ? 14.583 -5.367 17.014 1.00 58.75 88 SER A C 1
ATOM 690 O O . SER A 1 88 ? 15.219 -6.403 16.896 1.00 58.75 88 SER A O 1
ATOM 692 N N . ALA A 1 89 ? 15.182 -4.179 17.170 1.00 58.22 89 ALA A N 1
ATOM 693 C CA . ALA A 1 89 ? 16.635 -3.989 17.273 1.00 58.22 89 ALA A CA 1
ATOM 694 C C . ALA A 1 89 ? 17.146 -3.941 18.728 1.00 58.22 89 ALA A C 1
ATOM 696 O O . ALA A 1 89 ? 18.346 -3.803 18.953 1.00 58.22 89 ALA A O 1
ATOM 697 N N . ILE A 1 90 ? 16.234 -4.003 19.707 1.00 52.97 90 ILE A N 1
ATOM 698 C CA . ILE A 1 90 ? 16.526 -3.964 21.152 1.00 52.97 90 ILE A CA 1
ATOM 699 C C . ILE A 1 90 ? 16.466 -5.381 21.776 1.00 52.97 90 ILE A C 1
ATOM 701 O O . ILE A 1 90 ? 16.723 -5.546 22.966 1.00 52.97 90 ILE A O 1
ATOM 705 N N . HIS A 1 91 ? 16.183 -6.411 20.973 1.00 41.47 91 HIS A N 1
ATOM 706 C CA . HIS A 1 91 ? 16.258 -7.832 21.336 1.00 41.47 91 HIS A CA 1
ATOM 707 C C . HIS A 1 91 ? 17.231 -8.553 20.402 1.00 41.47 91 HIS A C 1
ATOM 709 O O . HIS A 1 91 ? 17.819 -9.561 20.850 1.00 41.47 91 HIS A O 1
#

Foldseek 3Di:
DDPDDPVVVVVVVCCVVPVDDDDDDPDPPVVVVLLQVLQVLVCVVVVHDRDPDSVVCVVCVCVVDPPVVVVVSVVVSVVVVVVVVVVVVVD

Organism: NCBI:txid423474

Secondary structure (DSSP, 8-state):
--SS-HHHHHHHHHHHHHSS-----S-HHHHHHHHHHHHHHHHHHHTPPPPS-HHHHHHTHHHHS-HHHHHHHHHHHHHHHHHHHHHHT--

Sequence (91 aa):
MNFLRSSEQALGQTFTKQGYIIKPTENRAALDRIQDYTAGLAAQFLGLQTPDDPPMFLNHIDQVIGISQLNNLRLQALVNLQSARMQSAIH